Protein AF-W1Y0T8-F1 (afdb_monomer_lite)

Foldseek 3Di:
DDPVVVLLVVLVVLVVVVVVVCVVPVVDQDDLVNSCVSSVHDLVSQQCSCCVHVVDGPVVVSVVVNVVVVVVVVPPPDPD

Secondary structure (DSSP, 8-state):
--HHHHHHHHHHHHHHHHHHHHHHTTTS---HHHHHHHHT--HHHHHHHHHHHHSS-HHHHHHHHHHHHHHHHHHSTT--

pLDDT: mean 88.66, std 12.36, range [47.66, 97.88]

Organism: NCBI:txid408170

Radius of gyration: 14.68 Å; chains: 1; bounding box: 36×22×47 Å

Structure (mmCIF, N/CA/C/O backbone):
data_AF-W1Y0T8-F1
#
_entry.id   AF-W1Y0T8-F1
#
loop_
_atom_site.group_PDB
_atom_site.id
_atom_site.type_symbol
_atom_site.label_atom_id
_atom_site.label_alt_id
_atom_site.label_comp_id
_atom_site.label_asym_id
_atom_site.label_entity_id
_atom_site.label_seq_id
_atom_site.pdbx_PDB_ins_code
_atom_site.Cartn_x
_atom_site.Cartn_y
_atom_site.Cartn_z
_atom_site.occupancy
_atom_site.B_iso_or_equiv
_atom_site.au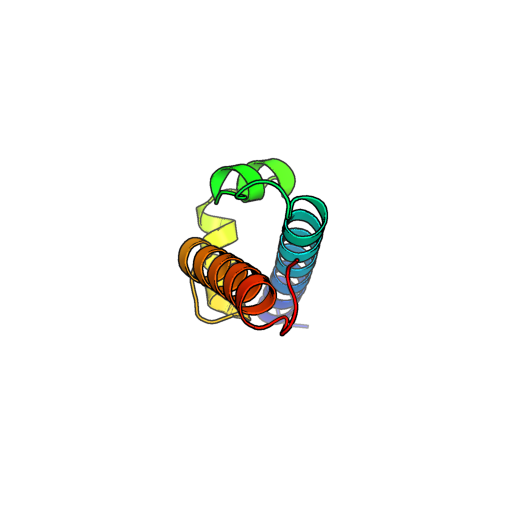th_seq_id
_atom_site.auth_comp_id
_atom_site.auth_asym_id
_atom_site.auth_atom_id
_atom_site.pdbx_PDB_model_num
ATOM 1 N N . VAL A 1 1 ? 6.581 -16.217 -21.716 1.00 51.34 1 VAL A N 1
ATOM 2 C CA . VAL A 1 1 ? 5.978 -15.308 -20.707 1.00 51.34 1 VAL A CA 1
ATOM 3 C C . VAL A 1 1 ? 6.443 -13.895 -21.025 1.00 51.34 1 VAL A C 1
ATOM 5 O O . VAL A 1 1 ? 7.646 -13.691 -21.100 1.00 51.34 1 VAL A O 1
ATOM 8 N N . THR A 1 2 ? 5.540 -12.957 -21.319 1.00 62.88 2 THR A N 1
ATOM 9 C CA . THR A 1 2 ? 5.902 -11.576 -21.701 1.00 62.88 2 THR A CA 1
ATOM 10 C C . THR A 1 2 ? 6.329 -10.752 -20.475 1.00 62.88 2 THR A C 1
ATOM 12 O O . THR A 1 2 ? 5.895 -11.029 -19.356 1.00 62.88 2 THR A O 1
ATOM 15 N N . ALA A 1 3 ? 7.170 -9.728 -20.663 1.00 64.88 3 ALA A N 1
ATOM 16 C CA . ALA A 1 3 ? 7.663 -8.854 -19.583 1.00 64.88 3 ALA A CA 1
ATOM 17 C C . ALA A 1 3 ? 6.535 -8.156 -18.788 1.00 64.88 3 ALA A C 1
ATOM 19 O O . ALA A 1 3 ? 6.662 -7.894 -17.588 1.00 64.88 3 ALA A O 1
ATOM 20 N N . GLU A 1 4 ? 5.397 -7.924 -19.442 1.00 65.62 4 GLU A N 1
ATOM 21 C CA . GLU A 1 4 ? 4.179 -7.380 -18.840 1.00 65.62 4 GLU A CA 1
ATOM 22 C C . GLU A 1 4 ? 3.560 -8.345 -17.813 1.00 65.62 4 GLU A C 1
ATOM 24 O O . GLU A 1 4 ? 3.202 -7.943 -16.705 1.00 65.62 4 GLU A O 1
ATOM 29 N N . SER A 1 5 ? 3.553 -9.648 -18.116 1.00 71.94 5 SER A N 1
ATOM 30 C CA . SER A 1 5 ? 3.067 -10.687 -17.196 1.00 71.94 5 SER A CA 1
ATOM 31 C C . SER A 1 5 ? 3.946 -10.813 -15.944 1.00 71.94 5 SER A C 1
ATOM 33 O O . SER A 1 5 ? 3.435 -11.027 -14.843 1.00 71.94 5 SER A O 1
ATOM 35 N N . ILE A 1 6 ? 5.266 -10.637 -16.091 1.00 72.56 6 ILE A N 1
ATOM 36 C CA . ILE A 1 6 ? 6.227 -10.681 -14.975 1.00 72.56 6 ILE A CA 1
ATOM 37 C C . ILE A 1 6 ? 6.025 -9.475 -14.049 1.00 72.56 6 ILE A C 1
ATOM 39 O O . ILE A 1 6 ? 5.921 -9.637 -12.832 1.00 72.56 6 ILE A O 1
ATOM 43 N N . SER A 1 7 ? 5.893 -8.275 -14.622 1.00 82.12 7 SER A N 1
ATOM 44 C CA . SER A 1 7 ? 5.650 -7.037 -13.867 1.00 82.12 7 SER A CA 1
ATOM 45 C C . SER A 1 7 ? 4.337 -7.098 -13.083 1.00 82.12 7 SER A C 1
ATOM 47 O O . SER A 1 7 ? 4.294 -6.743 -11.905 1.00 82.12 7 SER A O 1
ATOM 49 N N . HIS A 1 8 ? 3.284 -7.645 -13.694 1.00 90.00 8 HIS A N 1
ATOM 50 C CA . HIS A 1 8 ? 1.986 -7.828 -13.050 1.00 90.00 8 HIS A CA 1
ATOM 51 C C . HIS A 1 8 ? 2.047 -8.824 -11.878 1.00 90.00 8 HIS A C 1
ATOM 53 O O . HIS A 1 8 ? 1.456 -8.586 -10.822 1.00 90.00 8 HIS A O 1
ATOM 59 N N . GLN A 1 9 ? 2.809 -9.916 -12.007 1.00 93.50 9 GLN A N 1
ATOM 60 C CA . GLN A 1 9 ? 3.006 -10.866 -10.909 1.00 93.50 9 GLN A CA 1
ATOM 61 C C . GLN A 1 9 ? 3.816 -10.258 -9.752 1.00 93.50 9 GLN A C 1
ATOM 63 O O . GLN A 1 9 ? 3.484 -10.480 -8.585 1.00 93.50 9 GLN A O 1
ATOM 68 N N . SER A 1 10 ? 4.845 -9.464 -10.050 1.00 94.31 10 SER A N 1
ATOM 69 C CA . SER A 1 10 ? 5.613 -8.726 -9.038 1.00 94.31 10 SER A CA 1
ATOM 70 C C . SER A 1 10 ? 4.755 -7.684 -8.317 1.00 94.31 10 SER A C 1
ATOM 72 O O . SER A 1 10 ? 4.814 -7.587 -7.093 1.00 94.31 10 SER A O 1
ATOM 74 N N . TYR A 1 11 ? 3.889 -6.965 -9.038 1.00 95.88 11 TYR A N 1
ATOM 75 C CA . TYR A 1 11 ? 2.940 -6.022 -8.437 1.00 95.88 11 TYR A CA 1
ATOM 76 C C . TYR A 1 11 ? 1.904 -6.708 -7.552 1.00 95.88 11 TYR A C 1
ATOM 78 O O . TYR A 1 11 ? 1.621 -6.214 -6.463 1.00 95.88 11 TYR A O 1
ATOM 86 N N . ARG A 1 12 ? 1.396 -7.882 -7.944 1.00 96.19 12 ARG A N 1
ATOM 87 C CA . ARG A 1 12 ? 0.516 -8.675 -7.072 1.00 96.19 12 ARG A CA 1
ATOM 88 C C . ARG A 1 12 ? 1.209 -9.061 -5.769 1.00 96.19 12 ARG A C 1
ATOM 90 O O . ARG A 1 12 ? 0.632 -8.857 -4.709 1.00 96.19 12 ARG A O 1
ATOM 97 N N . ARG A 1 13 ? 2.456 -9.541 -5.836 1.00 96.50 13 ARG A N 1
ATOM 98 C CA . ARG A 1 13 ? 3.250 -9.866 -4.637 1.00 96.50 13 ARG A CA 1
ATOM 99 C C . ARG A 1 13 ? 3.496 -8.644 -3.752 1.00 96.50 13 ARG A C 1
ATOM 101 O O . ARG A 1 13 ? 3.361 -8.741 -2.536 1.00 96.50 13 ARG A O 1
ATOM 108 N N . LEU A 1 14 ? 3.809 -7.497 -4.356 1.00 97.06 14 LEU A N 1
ATOM 109 C CA . LEU A 1 14 ? 3.995 -6.237 -3.636 1.00 97.06 14 LEU A CA 1
ATOM 110 C C . LEU A 1 14 ? 2.721 -5.821 -2.887 1.00 97.06 14 LEU A C 1
ATOM 112 O O . LEU A 1 14 ? 2.793 -5.448 -1.720 1.00 97.06 14 LEU A O 1
ATOM 116 N N . LEU A 1 15 ? 1.554 -5.921 -3.530 1.00 97.06 15 LEU A N 1
ATOM 117 C CA . LEU A 1 15 ? 0.278 -5.571 -2.904 1.00 97.06 15 LEU A CA 1
ATOM 118 C C . LEU A 1 15 ? -0.177 -6.572 -1.843 1.00 97.06 15 LEU A C 1
ATOM 120 O O . LEU A 1 15 ? -0.794 -6.152 -0.866 1.00 97.06 15 LEU A O 1
ATOM 124 N N . SER A 1 16 ? 0.143 -7.860 -1.992 1.00 97.25 16 SER A N 1
ATOM 125 C CA . SER A 1 16 ? -0.076 -8.841 -0.924 1.00 97.25 16 SER A CA 1
ATOM 126 C C . SER A 1 16 ? 0.682 -8.445 0.342 1.00 97.25 16 SER A C 1
ATOM 128 O O . SER A 1 16 ? 0.066 -8.319 1.395 1.00 97.25 16 SER A O 1
ATOM 130 N N . ARG A 1 17 ? 1.972 -8.108 0.218 1.00 97.56 17 ARG A N 1
ATOM 131 C CA . ARG A 1 17 ? 2.785 -7.632 1.350 1.00 97.56 17 ARG A CA 1
ATOM 132 C C . ARG A 1 17 ? 2.281 -6.312 1.930 1.00 97.56 17 ARG A C 1
ATOM 134 O O . ARG A 1 17 ? 2.245 -6.142 3.142 1.00 97.56 17 ARG A O 1
ATOM 141 N N . ALA A 1 18 ? 1.851 -5.379 1.076 1.00 9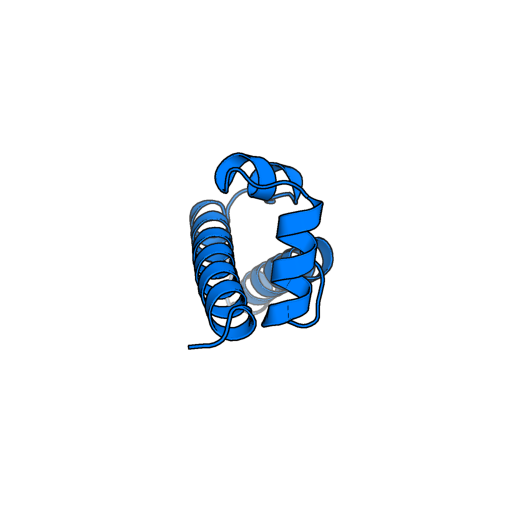6.81 18 ALA A N 1
ATOM 142 C CA . ALA A 1 18 ? 1.244 -4.127 1.528 1.00 96.81 18 ALA A CA 1
ATOM 143 C C . ALA A 1 18 ? -0.014 -4.385 2.373 1.00 96.81 18 ALA A C 1
ATOM 145 O O . ALA A 1 18 ? -0.247 -3.712 3.373 1.00 96.81 18 ALA A O 1
ATOM 146 N N . ARG A 1 19 ? -0.832 -5.363 1.966 1.00 95.12 19 ARG A N 1
ATOM 147 C CA . ARG A 1 19 ? -2.036 -5.769 2.692 1.00 95.12 19 ARG A CA 1
ATOM 148 C C . ARG A 1 19 ? -1.703 -6.433 4.023 1.00 95.12 19 ARG A C 1
ATOM 150 O O . ARG A 1 19 ? -2.335 -6.079 5.009 1.00 95.12 19 ARG A O 1
ATOM 157 N N . GLU A 1 20 ? -0.752 -7.361 4.040 1.00 95.81 20 GLU A N 1
ATOM 158 C CA . GLU A 1 20 ? -0.277 -8.028 5.262 1.00 95.81 20 GLU A CA 1
ATOM 159 C C . GLU A 1 20 ? 0.178 -6.995 6.294 1.00 95.81 20 GLU A C 1
ATOM 161 O O . GLU A 1 20 ? -0.376 -6.947 7.388 1.00 95.81 20 GLU A O 1
ATOM 166 N N . TYR A 1 21 ? 1.043 -6.062 5.892 1.00 96.00 21 TYR A N 1
ATOM 167 C CA . TYR A 1 21 ? 1.520 -5.002 6.777 1.00 96.00 21 TYR A CA 1
ATOM 168 C C . TYR A 1 21 ? 0.388 -4.141 7.359 1.00 96.00 21 TYR A C 1
ATOM 170 O O . TYR A 1 21 ? 0.385 -3.830 8.547 1.00 96.00 21 TYR A O 1
ATOM 178 N N . VAL A 1 22 ? -0.608 -3.767 6.550 1.00 93.94 22 VAL A N 1
ATOM 179 C CA . VAL A 1 22 ? -1.756 -2.988 7.046 1.00 93.94 22 VAL A CA 1
ATOM 180 C C . VAL A 1 22 ? -2.612 -3.788 8.030 1.00 93.94 22 VAL A C 1
ATOM 182 O O . VAL A 1 22 ? -3.139 -3.205 8.973 1.00 93.94 22 VAL A O 1
ATOM 185 N N . LEU A 1 23 ? -2.762 -5.099 7.824 1.00 90.12 23 LEU A N 1
ATOM 186 C CA . LEU A 1 23 ? -3.509 -5.968 8.737 1.00 90.12 23 LEU A CA 1
ATOM 187 C C . LEU A 1 23 ? -2.770 -6.186 10.065 1.00 90.12 23 LEU A C 1
ATOM 189 O O . LEU A 1 23 ? -3.411 -6.271 11.106 1.00 90.12 23 LEU A O 1
ATOM 193 N N . GLU A 1 24 ? -1.440 -6.235 10.038 1.00 91.88 24 GLU A N 1
ATOM 1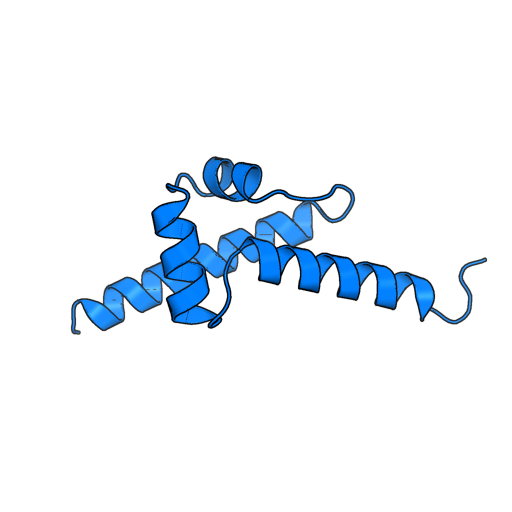94 C CA . GLU A 1 24 ? -0.608 -6.340 11.244 1.00 91.88 24 GLU A CA 1
ATOM 195 C C . GLU A 1 24 ? -0.600 -5.044 12.069 1.00 91.88 24 GLU A C 1
ATOM 197 O O . GLU A 1 24 ? -0.444 -5.091 13.284 1.00 91.88 24 GLU A O 1
ATOM 202 N N . ASN A 1 25 ? -0.819 -3.891 11.428 1.00 89.00 25 ASN A N 1
ATOM 203 C CA . ASN A 1 25 ? -0.741 -2.567 12.052 1.00 89.00 25 ASN A CA 1
ATOM 204 C C . ASN A 1 25 ? -2.109 -1.866 12.119 1.00 89.00 25 ASN A C 1
ATOM 206 O O . ASN A 1 25 ? -2.189 -0.649 12.005 1.00 89.00 25 ASN A O 1
ATOM 210 N N . MET A 1 26 ? -3.212 -2.607 12.283 1.00 80.00 26 MET A N 1
ATOM 211 C CA . MET A 1 26 ? -4.565 -2.017 12.268 1.00 80.00 26 MET A CA 1
ATOM 212 C C . MET A 1 26 ? -4.847 -1.044 13.424 1.00 80.00 26 MET A C 1
ATOM 214 O O . MET A 1 26 ? -5.769 -0.239 13.305 1.00 80.00 26 MET A O 1
ATOM 218 N N . SER A 1 27 ? -4.076 -1.103 14.515 1.00 80.75 27 SER A N 1
ATOM 219 C CA . SER A 1 27 ? -4.215 -0.202 15.666 1.00 80.75 27 SER A CA 1
ATOM 220 C C . SER A 1 27 ? -3.799 1.235 15.357 1.00 80.75 27 SER A C 1
ATOM 222 O O . SER A 1 27 ? -4.319 2.164 15.972 1.00 80.75 27 SER A O 1
ATOM 224 N N . GLU A 1 28 ? -2.886 1.432 14.402 1.00 83.38 28 GLU A N 1
ATOM 225 C CA . GLU A 1 28 ? -2.360 2.745 14.045 1.00 83.38 28 GLU A CA 1
ATOM 226 C C . GLU A 1 28 ? -2.550 3.045 12.555 1.00 83.38 28 GLU A C 1
ATOM 228 O O . GLU A 1 28 ? -2.485 2.157 11.702 1.00 83.38 28 GLU A O 1
ATOM 233 N N . PRO A 1 29 ? -2.797 4.308 12.169 1.00 86.25 29 PRO A N 1
ATOM 234 C CA . PRO A 1 29 ? -3.020 4.606 10.769 1.00 86.25 29 PRO A CA 1
ATOM 235 C C . PRO A 1 29 ? -1.751 4.491 9.915 1.00 86.25 29 PRO A C 1
ATOM 237 O O . PRO A 1 29 ? -0.954 5.422 9.850 1.00 86.25 29 PRO A O 1
ATOM 240 N N . VAL A 1 30 ? -1.640 3.402 9.152 1.00 94.62 30 VAL A N 1
ATOM 241 C CA . VAL A 1 30 ? -0.582 3.226 8.145 1.00 94.62 30 VAL A CA 1
ATOM 242 C C . VAL A 1 30 ? -0.632 4.328 7.079 1.00 94.62 30 VAL A C 1
ATOM 244 O O . VAL A 1 30 ? -1.681 4.595 6.474 1.00 94.62 30 VAL A O 1
ATOM 247 N N . THR A 1 31 ? 0.519 4.941 6.803 1.00 95.56 31 THR A N 1
ATOM 248 C CA . THR A 1 31 ? 0.701 5.940 5.746 1.00 95.56 31 THR A CA 1
ATOM 249 C C . THR A 1 31 ? 1.314 5.339 4.479 1.00 95.56 31 THR A C 1
ATOM 251 O O . THR A 1 31 ? 1.853 4.234 4.449 1.00 95.56 31 THR A O 1
ATOM 254 N N . VAL A 1 32 ? 1.277 6.100 3.380 1.00 96.38 32 VAL A N 1
ATOM 255 C CA . VAL A 1 32 ? 1.978 5.715 2.142 1.00 96.38 32 VAL A CA 1
ATOM 256 C C . VAL A 1 32 ? 3.494 5.658 2.347 1.00 96.38 32 VAL A C 1
ATOM 258 O O . VAL A 1 32 ? 4.155 4.868 1.676 1.00 96.38 32 VAL A O 1
ATOM 261 N N . LEU A 1 33 ? 4.050 6.494 3.229 1.00 97.00 33 LEU A N 1
ATOM 262 C CA . LEU A 1 33 ? 5.484 6.488 3.513 1.00 97.00 33 LEU A CA 1
ATOM 263 C C . LEU A 1 33 ? 5.887 5.200 4.237 1.00 97.00 33 LEU A C 1
ATOM 265 O O . LEU A 1 33 ? 6.863 4.580 3.826 1.00 97.00 33 LEU A O 1
ATOM 269 N N . ASP A 1 34 ? 5.086 4.754 5.204 1.00 97.19 34 ASP A N 1
ATOM 270 C CA . ASP A 1 34 ? 5.320 3.493 5.919 1.00 97.19 34 ASP A CA 1
ATOM 271 C C . ASP A 1 34 ? 5.332 2.312 4.950 1.00 97.19 34 ASP A C 1
ATOM 273 O O . ASP A 1 34 ? 6.254 1.503 4.967 1.00 97.19 34 ASP A O 1
ATOM 277 N N . LEU A 1 35 ? 4.389 2.278 4.001 1.00 97.00 35 LEU A N 1
ATOM 278 C CA . LEU A 1 35 ? 4.385 1.267 2.940 1.00 97.00 35 LEU A CA 1
ATOM 279 C C . LEU A 1 35 ? 5.632 1.328 2.051 1.00 97.00 35 LEU A C 1
ATOM 281 O O . LEU A 1 35 ? 6.154 0.287 1.667 1.00 97.00 35 LEU A O 1
ATOM 285 N N . CYS A 1 36 ? 6.114 2.522 1.695 1.00 97.88 36 CYS A N 1
ATOM 286 C CA . CYS A 1 36 ? 7.340 2.647 0.899 1.00 97.88 36 CYS A CA 1
ATOM 287 C C . CYS A 1 36 ? 8.551 2.095 1.661 1.00 97.88 36 CYS A C 1
ATOM 289 O O . CYS A 1 36 ? 9.348 1.354 1.083 1.00 97.88 36 CYS A O 1
ATOM 291 N N . ASN A 1 37 ? 8.655 2.433 2.949 1.00 97.56 37 ASN A N 1
ATOM 292 C CA . ASN A 1 37 ? 9.747 2.013 3.820 1.00 97.56 37 ASN A CA 1
ATOM 293 C C . ASN A 1 37 ? 9.718 0.500 4.058 1.00 97.56 37 ASN A C 1
ATOM 295 O O . ASN A 1 37 ? 10.721 -0.167 3.820 1.00 97.56 37 ASN A O 1
ATOM 299 N N . GLN A 1 38 ? 8.558 -0.044 4.432 1.00 96.88 38 GLN A N 1
ATOM 300 C CA . GLN A 1 38 ? 8.380 -1.466 4.722 1.00 96.88 38 GLN A CA 1
ATOM 301 C C . GLN A 1 38 ? 8.608 -2.351 3.494 1.00 96.88 38 GLN A C 1
ATOM 303 O O . GLN A 1 38 ? 9.145 -3.451 3.590 1.00 96.88 38 GLN A O 1
ATOM 308 N N . LEU A 1 39 ? 8.163 -1.896 2.322 1.00 96.38 39 LEU A N 1
ATOM 309 C CA . LEU A 1 39 ? 8.241 -2.684 1.093 1.00 96.38 39 LEU A CA 1
ATOM 310 C C . LEU A 1 39 ? 9.532 -2.431 0.306 1.00 96.38 39 LEU A C 1
ATOM 312 O O . LEU A 1 39 ? 9.735 -3.070 -0.726 1.00 96.38 39 LEU A O 1
ATOM 316 N N . HIS A 1 40 ? 10.382 -1.510 0.772 1.00 97.31 40 HIS A N 1
ATOM 317 C CA . HIS A 1 40 ? 11.621 -1.084 0.117 1.00 97.31 40 HIS A CA 1
ATOM 318 C C . HIS A 1 40 ? 11.419 -0.657 -1.344 1.00 97.31 40 HIS A C 1
ATOM 320 O O . HIS A 1 40 ? 12.180 -1.026 -2.240 1.00 97.31 40 HIS A O 1
ATOM 326 N N . VAL A 1 41 ? 10.371 0.130 -1.602 1.00 97.19 41 VAL A N 1
ATOM 327 C CA . VAL A 1 41 ? 10.057 0.635 -2.945 1.00 97.19 41 VAL A CA 1
ATOM 328 C C . VAL A 1 41 ? 9.886 2.142 -2.959 1.00 97.19 41 VAL A C 1
ATOM 330 O O . VAL A 1 41 ? 9.445 2.763 -1.994 1.00 97.19 41 VAL A O 1
ATOM 333 N N . SER A 1 42 ? 10.165 2.741 -4.115 1.00 97.88 42 SER A N 1
ATOM 334 C CA . SER A 1 42 ? 9.834 4.143 -4.334 1.00 97.88 42 SER A CA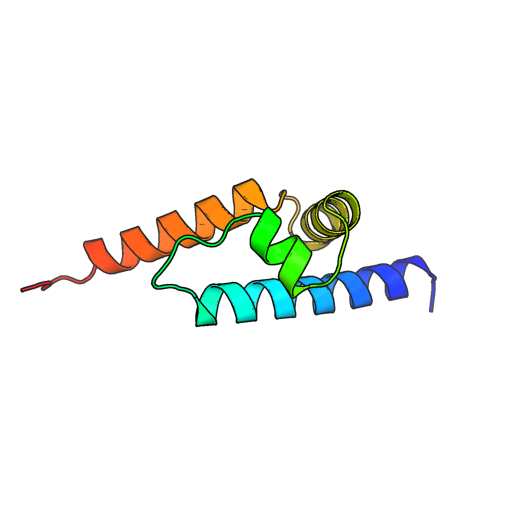 1
ATOM 335 C C . SER A 1 42 ? 8.317 4.362 -4.305 1.00 97.88 42 SER A C 1
ATOM 337 O O . SER A 1 42 ? 7.525 3.498 -4.703 1.00 97.88 42 SER A O 1
ATOM 339 N N . ARG A 1 43 ? 7.905 5.584 -3.954 1.00 97.19 43 ARG A N 1
ATOM 340 C CA . ARG A 1 43 ? 6.502 6.012 -4.044 1.00 97.19 43 ARG A CA 1
ATOM 341 C C . ARG A 1 43 ? 5.925 5.819 -5.451 1.00 97.19 43 ARG A C 1
ATOM 343 O O . ARG A 1 43 ? 4.764 5.441 -5.579 1.00 97.19 43 ARG A O 1
ATOM 350 N N . ARG A 1 44 ? 6.729 6.041 -6.499 1.00 97.12 44 ARG A N 1
ATOM 351 C CA . ARG A 1 44 ? 6.324 5.858 -7.902 1.00 97.12 44 ARG A CA 1
ATOM 352 C C . ARG A 1 44 ? 6.050 4.387 -8.220 1.00 97.12 44 ARG A C 1
ATOM 354 O O . ARG A 1 44 ? 5.024 4.083 -8.820 1.00 97.12 44 ARG A O 1
ATOM 361 N N . THR A 1 45 ? 6.920 3.480 -7.778 1.00 96.44 45 THR A N 1
ATOM 362 C CA . THR A 1 45 ? 6.727 2.029 -7.934 1.00 96.44 45 THR A CA 1
ATOM 363 C C . THR A 1 45 ? 5.454 1.574 -7.229 1.00 96.44 45 THR A C 1
ATOM 365 O O . THR A 1 45 ? 4.649 0.857 -7.820 1.00 96.44 45 THR A O 1
ATOM 368 N N . LEU A 1 46 ? 5.241 2.047 -5.996 1.00 97.31 46 LEU A N 1
ATOM 369 C CA . LEU A 1 46 ? 4.038 1.746 -5.229 1.00 97.31 46 LEU A CA 1
ATOM 370 C C . LEU A 1 46 ? 2.783 2.240 -5.965 1.00 97.31 46 LEU A C 1
ATOM 372 O O . LEU A 1 46 ? 1.863 1.465 -6.194 1.00 97.31 46 LEU A O 1
ATOM 376 N N . GLN A 1 47 ? 2.763 3.497 -6.418 1.00 97.50 47 GLN A N 1
ATOM 377 C CA . GLN A 1 47 ? 1.649 4.062 -7.192 1.00 97.50 47 GLN A CA 1
ATOM 378 C C . GLN A 1 47 ? 1.334 3.254 -8.454 1.00 97.50 47 GLN A C 1
ATOM 380 O O . GLN A 1 47 ? 0.169 2.942 -8.694 1.00 97.50 47 GLN A O 1
ATOM 385 N N . ASN A 1 48 ? 2.355 2.892 -9.234 1.00 96.38 48 ASN A N 1
ATOM 386 C CA . ASN A 1 48 ? 2.176 2.111 -10.455 1.00 96.38 48 ASN A CA 1
ATOM 387 C C . ASN A 1 48 ? 1.588 0.727 -10.155 1.00 96.38 48 ASN A C 1
ATOM 389 O O . ASN A 1 48 ? 0.645 0.321 -10.825 1.00 96.38 48 ASN A O 1
ATOM 393 N N . ALA A 1 49 ? 2.087 0.033 -9.127 1.00 96.50 49 ALA A N 1
ATOM 394 C CA . ALA A 1 49 ? 1.561 -1.271 -8.729 1.00 96.50 49 ALA A CA 1
ATOM 395 C C . ALA A 1 49 ? 0.090 -1.193 -8.294 1.00 96.50 49 ALA A C 1
ATOM 397 O O . ALA A 1 49 ? -0.737 -2.004 -8.708 1.00 96.50 49 ALA A O 1
ATOM 398 N N . PHE A 1 50 ? -0.243 -0.178 -7.499 1.00 97.31 50 PHE A N 1
ATOM 399 C CA . PHE A 1 50 ? -1.602 0.086 -7.040 1.00 97.31 50 PHE A CA 1
ATOM 400 C C . PHE A 1 50 ? -2.563 0.370 -8.207 1.00 97.31 50 PHE A C 1
ATOM 402 O O . PHE A 1 50 ? -3.610 -0.270 -8.301 1.00 97.31 50 PHE A O 1
ATOM 409 N N . HIS A 1 51 ? -2.190 1.244 -9.148 1.00 96.44 51 HIS A N 1
ATOM 410 C CA . HIS A 1 51 ? -3.005 1.499 -10.340 1.00 96.44 51 HIS A CA 1
ATOM 411 C C . HIS A 1 51 ? -3.119 0.275 -11.251 1.00 96.44 51 HIS A C 1
ATOM 413 O O . HIS A 1 51 ? -4.219 -0.037 -11.695 1.00 96.44 51 HIS A O 1
ATOM 419 N N . ALA A 1 52 ? -2.018 -0.438 -11.493 1.00 95.00 52 ALA A N 1
ATOM 420 C CA . ALA A 1 52 ? -2.000 -1.580 -12.401 1.00 95.00 52 ALA A CA 1
ATOM 421 C C . ALA A 1 52 ? -2.874 -2.748 -11.917 1.00 95.00 52 ALA A C 1
ATOM 423 O O . ALA A 1 52 ? -3.476 -3.430 -12.738 1.00 95.00 52 ALA A O 1
ATOM 424 N N . ILE A 1 53 ? -2.947 -2.991 -10.602 1.00 95.50 53 ILE A N 1
ATOM 425 C CA . ILE A 1 53 ? -3.676 -4.147 -10.052 1.00 95.50 53 ILE A CA 1
ATOM 426 C C . ILE A 1 53 ? -5.055 -3.778 -9.494 1.00 95.50 53 ILE A C 1
ATOM 428 O O . ILE A 1 53 ? -5.991 -4.562 -9.630 1.00 95.50 53 ILE A O 1
ATOM 432 N N . LEU A 1 54 ? -5.189 -2.628 -8.826 1.00 94.50 54 LEU A N 1
ATOM 433 C CA . LEU A 1 54 ? -6.417 -2.236 -8.118 1.00 94.50 54 LEU A CA 1
ATOM 434 C C . LEU A 1 54 ? -7.169 -1.087 -8.798 1.00 94.50 54 LEU A C 1
ATOM 436 O O . LEU A 1 54 ? -8.256 -0.729 -8.343 1.00 94.50 54 LEU A O 1
ATOM 440 N N . GLY A 1 55 ? -6.592 -0.466 -9.832 1.00 96.50 55 GLY A N 1
ATOM 441 C CA . GLY A 1 55 ? -7.177 0.691 -10.520 1.00 96.50 55 GLY A CA 1
ATOM 442 C C . GLY A 1 55 ? -7.221 1.977 -9.685 1.00 96.50 55 GLY A C 1
ATOM 443 O O . GLY A 1 55 ? -7.768 2.979 -10.135 1.00 96.50 55 GLY A O 1
ATOM 444 N N . ILE A 1 56 ? -6.660 1.978 -8.471 1.00 96.75 56 ILE A N 1
ATOM 445 C CA . ILE A 1 56 ? -6.664 3.122 -7.547 1.00 96.75 56 ILE A CA 1
ATOM 446 C C . ILE A 1 56 ? -5.299 3.296 -6.893 1.00 96.75 56 ILE A C 1
ATOM 448 O O . ILE A 1 56 ? -4.576 2.324 -6.715 1.00 96.75 56 ILE A O 1
ATOM 452 N N . GLY A 1 57 ? -4.952 4.525 -6.512 1.00 96.69 57 GLY A N 1
ATOM 453 C CA . GLY A 1 57 ? -3.686 4.820 -5.843 1.00 96.69 57 GLY A CA 1
ATOM 454 C C . GLY A 1 57 ? -3.646 4.386 -4.366 1.00 96.69 57 GLY A C 1
ATOM 455 O O . GLY A 1 57 ? -4.696 4.194 -3.740 1.00 96.69 57 GLY A O 1
ATOM 456 N N . PRO A 1 58 ? -2.444 4.321 -3.757 1.00 96.81 58 PRO A N 1
ATOM 457 C CA . PRO A 1 58 ? -2.250 3.814 -2.394 1.00 96.81 58 PRO A CA 1
ATOM 458 C C . PRO A 1 58 ? -3.007 4.626 -1.333 1.00 96.81 58 PRO A C 1
ATOM 460 O O . PRO A 1 58 ? -3.618 4.053 -0.438 1.00 96.81 58 PRO A O 1
ATOM 463 N N . ASN A 1 59 ? -3.065 5.957 -1.468 1.00 96.56 59 ASN A N 1
ATOM 464 C CA . ASN A 1 59 ? -3.840 6.817 -0.561 1.00 96.56 59 ASN A CA 1
ATOM 465 C C . ASN A 1 59 ? -5.344 6.500 -0.579 1.00 96.56 59 ASN A C 1
ATOM 467 O O . ASN A 1 59 ? -5.986 6.464 0.469 1.00 96.56 59 ASN A O 1
ATOM 471 N N . ALA A 1 60 ? -5.919 6.289 -1.766 1.00 96.69 60 ALA A N 1
ATOM 472 C CA . ALA A 1 60 ? -7.340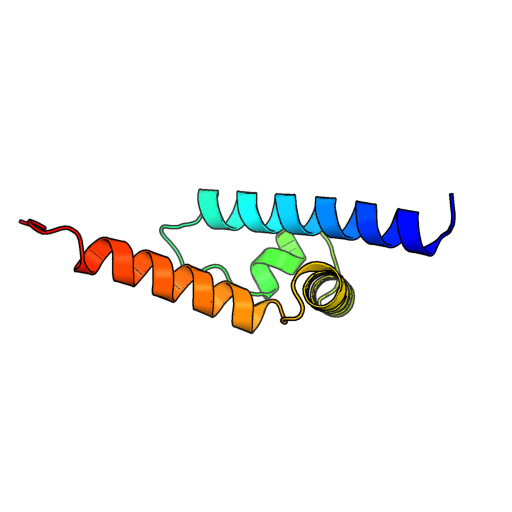 5.979 -1.903 1.00 96.69 60 ALA A CA 1
ATOM 473 C C . ALA A 1 60 ? -7.660 4.602 -1.306 1.00 96.69 60 ALA A C 1
ATOM 475 O O . ALA A 1 60 ? -8.677 4.433 -0.631 1.00 96.69 60 ALA A O 1
ATOM 476 N N . TRP A 1 61 ? -6.766 3.636 -1.511 1.00 96.38 61 TRP A N 1
ATOM 477 C CA . TRP A 1 61 ? -6.887 2.309 -0.924 1.00 96.38 61 TRP A CA 1
ATOM 478 C C . TRP A 1 61 ? -6.778 2.329 0.609 1.00 96.38 61 TRP A C 1
ATOM 480 O O . TRP A 1 61 ? -7.659 1.786 1.273 1.00 96.38 61 TRP A O 1
ATOM 490 N N . LEU A 1 62 ? -5.794 3.037 1.182 1.00 94.75 62 LEU A N 1
ATOM 491 C CA . LEU A 1 62 ? -5.658 3.199 2.639 1.00 94.75 62 LEU A CA 1
ATOM 492 C C . LEU A 1 62 ? -6.902 3.851 3.259 1.00 94.75 62 LEU A C 1
ATOM 494 O O . LEU A 1 62 ? -7.423 3.368 4.264 1.00 94.75 62 LEU A O 1
ATOM 498 N N . LYS A 1 63 ? -7.445 4.902 2.627 1.00 93.12 63 LYS A N 1
ATOM 499 C CA . LYS A 1 63 ? -8.711 5.522 3.061 1.00 93.12 63 LYS A CA 1
ATOM 500 C C . LYS A 1 63 ? -9.868 4.521 3.069 1.00 93.12 63 LYS A C 1
ATOM 502 O O . LYS A 1 63 ? -10.639 4.499 4.025 1.00 93.12 63 LYS A O 1
ATOM 507 N N . ARG A 1 64 ? -9.991 3.681 2.033 1.00 93.31 64 ARG A N 1
ATOM 508 C CA . ARG A 1 64 ? -11.033 2.640 1.966 1.00 93.31 64 ARG A CA 1
ATOM 509 C C . ARG A 1 64 ? -10.894 1.616 3.088 1.00 93.31 64 ARG A C 1
ATOM 511 O O . ARG A 1 64 ? -11.904 1.269 3.692 1.00 93.31 64 ARG A O 1
ATOM 518 N N . ILE A 1 65 ? -9.676 1.161 3.382 1.00 90.06 65 ILE A N 1
ATOM 519 C CA . ILE A 1 65 ? -9.438 0.222 4.488 1.00 90.06 65 ILE A CA 1
ATOM 520 C C . ILE A 1 65 ? -9.870 0.837 5.815 1.00 90.06 65 ILE A C 1
ATOM 522 O O . ILE A 1 65 ? -10.661 0.228 6.529 1.00 90.06 65 ILE A O 1
ATOM 526 N N . ARG A 1 66 ? -9.428 2.065 6.102 1.00 88.25 66 ARG A N 1
ATOM 527 C CA . ARG A 1 66 ? -9.772 2.766 7.346 1.00 88.25 66 ARG A CA 1
ATOM 528 C C . ARG A 1 66 ? -11.277 2.956 7.504 1.00 88.25 66 ARG A C 1
ATOM 530 O O . ARG A 1 66 ? -11.825 2.642 8.551 1.00 88.25 66 ARG A O 1
ATOM 537 N N . LEU A 1 67 ? -11.962 3.402 6.450 1.00 88.19 67 LEU A N 1
ATOM 538 C CA . LEU A 1 67 ? -13.421 3.546 6.474 1.00 88.19 67 LEU A CA 1
ATOM 539 C C . LEU A 1 67 ? -14.130 2.209 6.702 1.00 88.19 67 LEU A C 1
ATOM 541 O O . LEU A 1 67 ? -15.147 2.166 7.384 1.00 88.19 67 LEU A O 1
ATOM 545 N N . ASN A 1 68 ? -13.614 1.119 6.139 1.00 87.06 68 ASN A N 1
ATOM 546 C CA . ASN A 1 68 ? -14.190 -0.204 6.351 1.00 87.06 68 ASN A CA 1
ATOM 547 C C . ASN A 1 68 ? -13.945 -0.730 7.770 1.00 87.06 68 ASN A C 1
ATOM 549 O O . ASN A 1 68 ? -14.830 -1.394 8.300 1.00 87.06 68 ASN A O 1
ATOM 553 N N . ALA A 1 69 ? -12.795 -0.436 8.380 1.00 83.31 69 ALA A N 1
ATOM 554 C CA . ALA A 1 69 ? -12.521 -0.770 9.778 1.00 83.31 69 ALA A CA 1
ATOM 555 C C . ALA A 1 69 ? -13.480 -0.020 10.718 1.00 83.31 69 ALA A C 1
ATOM 557 O O . ALA A 1 69 ? -14.236 -0.659 11.442 1.00 83.31 69 ALA A O 1
ATOM 558 N N . VAL A 1 70 ? -13.577 1.307 10.572 1.00 84.00 70 VAL A N 1
ATOM 559 C CA . VAL A 1 70 ? -14.503 2.145 11.357 1.00 84.00 70 VAL A CA 1
ATOM 560 C C . VAL A 1 70 ? -15.957 1.696 11.180 1.00 84.00 70 VAL A C 1
ATOM 562 O O . VAL A 1 70 ? -16.701 1.587 12.147 1.00 84.00 70 VAL A O 1
ATOM 565 N N . ARG A 1 71 ? -16.390 1.371 9.953 1.00 83.44 71 ARG A N 1
ATOM 566 C CA . ARG A 1 71 ? -17.742 0.827 9.730 1.00 83.44 71 ARG A CA 1
ATOM 567 C C . ARG A 1 71 ? -17.980 -0.483 10.480 1.00 83.44 71 ARG A C 1
ATOM 569 O O . ARG A 1 71 ? -19.086 -0.684 10.960 1.00 83.44 71 ARG A O 1
ATOM 576 N N . ARG A 1 72 ? -16.991 -1.379 10.557 1.00 80.75 72 ARG A N 1
ATOM 577 C CA . ARG A 1 72 ? -17.126 -2.650 11.291 1.00 80.75 72 ARG A CA 1
ATOM 578 C C . ARG A 1 72 ? -17.257 -2.419 12.793 1.00 80.75 72 ARG A C 1
ATOM 580 O O . ARG A 1 72 ? -18.058 -3.101 13.417 1.00 80.75 72 ARG A O 1
ATOM 587 N N . GLU A 1 73 ? -16.524 -1.451 13.333 1.00 80.75 73 GLU A N 1
ATOM 588 C CA . GLU A 1 73 ? -16.638 -1.043 14.738 1.00 80.75 73 GLU A CA 1
ATOM 589 C C . GLU A 1 73 ? -18.028 -0.465 15.038 1.00 80.75 73 GLU A C 1
ATOM 591 O O . GLU A 1 73 ? -18.673 -0.891 15.989 1.00 80.75 73 GLU A O 1
ATOM 596 N N . LEU A 1 74 ? -18.537 0.426 14.177 1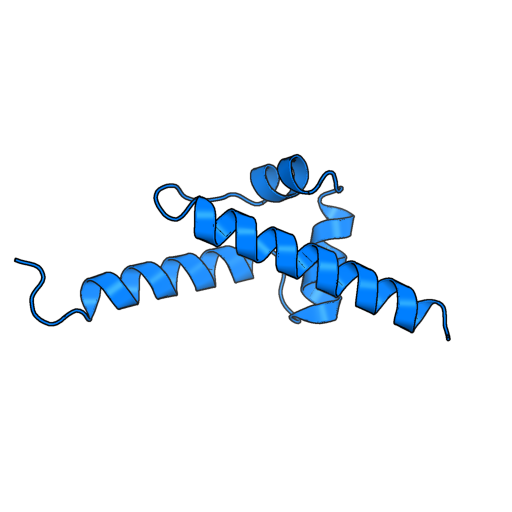.00 81.19 74 LEU A N 1
ATOM 597 C CA . LEU A 1 74 ? -19.837 1.083 14.368 1.00 81.19 74 LEU A CA 1
ATOM 598 C C . LEU A 1 74 ? -21.055 0.173 14.122 1.00 81.19 74 LEU A C 1
ATOM 600 O O . LEU A 1 74 ? -22.125 0.437 14.659 1.00 81.19 74 LEU A O 1
ATOM 604 N N . ILE A 1 75 ? -20.931 -0.856 13.273 1.00 80.19 75 ILE A N 1
ATOM 605 C CA . ILE A 1 75 ? -22.036 -1.772 12.919 1.00 80.19 75 ILE A CA 1
ATOM 606 C C . ILE A 1 75 ? -22.105 -2.981 13.870 1.00 80.19 75 ILE A C 1
ATOM 608 O O . ILE A 1 75 ? -23.095 -3.709 13.847 1.00 80.19 75 ILE A O 1
ATOM 612 N N . SER A 1 76 ? -21.101 -3.201 14.727 1.00 62.41 76 SER A N 1
ATOM 613 C CA . SER A 1 76 ? -21.184 -4.225 15.774 1.00 62.41 76 SER A CA 1
ATOM 614 C C . SER A 1 76 ? -22.317 -3.860 16.752 1.00 62.41 76 SER A C 1
ATOM 616 O O . SER A 1 76 ? -22.195 -2.858 17.455 1.00 62.41 76 SER A O 1
ATOM 618 N N . PRO A 1 77 ? -23.432 -4.621 16.803 1.00 56.34 77 PRO A N 1
ATOM 619 C CA . PRO A 1 77 ? -24.695 -4.159 17.391 1.00 56.34 77 PRO A CA 1
ATOM 620 C C . PRO A 1 77 ? -24.689 -4.007 18.919 1.00 56.34 77 PRO A C 1
ATOM 622 O O . PRO A 1 77 ? -25.695 -3.584 19.475 1.00 56.34 77 PRO A O 1
ATOM 625 N N . TRP A 1 78 ? -23.579 -4.316 19.593 1.00 63.06 78 TRP A N 1
ATOM 626 C CA . TRP A 1 78 ? -23.393 -4.121 21.032 1.00 63.06 78 TRP A CA 1
ATOM 627 C C . TRP A 1 78 ? -21.904 -3.878 21.328 1.00 63.06 78 TRP A C 1
ATOM 629 O O . TRP A 1 78 ? -21.215 -4.728 21.886 1.00 63.06 78 TRP A O 1
ATOM 639 N N . SER A 1 79 ? -21.368 -2.737 20.895 1.00 57.06 79 SER A N 1
ATOM 640 C CA . SER A 1 79 ? -20.231 -2.138 21.605 1.00 57.06 79 SER A CA 1
ATOM 641 C C . SER A 1 79 ? -20.776 -1.652 22.952 1.00 57.06 79 SER A C 1
ATOM 643 O O . SER A 1 79 ? -21.696 -0.838 22.934 1.00 57.06 79 SER A O 1
ATOM 645 N N . GLN A 1 80 ? -20.281 -2.217 24.062 1.00 47.66 80 GLN A N 1
ATOM 646 C CA . GLN A 1 80 ? -20.709 -1.941 25.447 1.00 47.66 80 GLN A CA 1
ATOM 647 C C . GLN A 1 80 ? -20.886 -0.456 25.775 1.00 47.66 80 GLN A C 1
ATOM 649 O O . GLN A 1 80 ? -20.077 0.357 25.273 1.00 47.66 80 GLN A O 1
#

Sequence (80 aa):
VTAESISHQSYRRLLSRAREYVLENMSEPVTVLDLCNQLHVSRRTLQNAFHAILGIGPNAWLKRIRLNAVRRELISPWSQ

InterPro domains:
  IPR009057 Homedomain-like superfamily [SSF46689] (13-63)
  IPR018060 AraC-like, DNA binding HTH domain [PF12833] (35-76)
  IPR018060 AraC-like, DNA binding HTH domain [PS01124] (16-80)
  IPR050204 AraC/XylS family transcriptional regulators [PTHR46796] (4-78)